Protein AF-A0A7S3WB14-F1 (afdb_monomer_lite)

Secondary structure (DSSP, 8-state):
-------PPPPP---TTT----EEEEE-TT--EEEEETTT--EEEE--S--TT-SS---GGGG------SS----------GGGGG-TTSPP-SS---TTTTTHHHHHHTT-

Sequence (112 aa):
HVRAMASYKSTLRFCPTCNNSNWMMGKNETMELVFKCKVCNWVEVVDMQDDPDADEPKKMEDLCCYRHDVLFVAKESIITNPDVVHDPTLTRIYDYECHICLNEEERLRNMG

Structure (mmCIF, N/CA/C/O backbone):
data_AF-A0A7S3WB14-F1
#
_entry.id   AF-A0A7S3WB14-F1
#
loop_
_atom_site.group_PDB
_atom_site.id
_atom_site.type_symbol
_atom_site.label_atom_id
_atom_site.label_alt_id
_atom_site.label_comp_id
_atom_site.label_asym_id
_atom_site.label_entity_id
_atom_site.label_seq_id
_atom_site.pdbx_PDB_ins_code
_atom_site.Cartn_x
_atom_site.Cartn_y
_atom_site.Cartn_z
_atom_site.occupancy
_atom_site.B_iso_or_equiv
_atom_site.auth_seq_id
_atom_site.auth_comp_id
_atom_site.auth_asym_id
_atom_site.auth_atom_id
_atom_site.pdbx_PDB_model_num
ATOM 1 N N . HIS A 1 1 ? 21.013 18.683 0.918 1.00 36.34 1 HIS A N 1
ATOM 2 C CA . HIS A 1 1 ? 20.322 17.379 0.879 1.00 36.34 1 HIS A CA 1
ATOM 3 C C . HIS A 1 1 ? 18.828 17.599 0.705 1.00 36.34 1 HIS A C 1
ATOM 5 O O . HIS A 1 1 ? 18.136 17.875 1.676 1.00 36.34 1 HIS A O 1
ATOM 11 N N . VAL A 1 2 ? 18.329 17.526 -0.530 1.00 36.56 2 VAL A N 1
ATOM 12 C CA . VAL A 1 2 ? 16.885 17.437 -0.777 1.00 36.56 2 VAL A CA 1
ATOM 13 C C . VAL A 1 2 ? 16.503 16.008 -0.410 1.00 36.56 2 VAL A C 1
ATOM 15 O O . VAL A 1 2 ? 16.913 15.074 -1.094 1.00 36.56 2 VAL A O 1
ATOM 18 N N . ARG A 1 3 ? 15.815 15.814 0.722 1.00 39.56 3 ARG A N 1
ATOM 19 C CA . ARG A 1 3 ? 15.161 14.531 0.994 1.00 39.56 3 ARG A CA 1
ATOM 20 C C . ARG A 1 3 ? 14.210 14.311 -0.175 1.00 39.56 3 ARG A C 1
ATOM 22 O O . ARG A 1 3 ? 13.309 15.124 -0.369 1.00 39.56 3 ARG A O 1
ATOM 29 N N . ALA A 1 4 ? 14.447 13.275 -0.980 1.00 48.44 4 ALA A N 1
ATOM 30 C CA . ALA A 1 4 ? 13.429 12.801 -1.901 1.00 48.44 4 ALA A CA 1
ATOM 31 C C . ALA A 1 4 ? 12.156 12.660 -1.065 1.00 48.44 4 ALA A C 1
ATOM 33 O O . ALA A 1 4 ? 12.193 11.991 -0.030 1.00 48.44 4 ALA A O 1
ATOM 34 N N . MET A 1 5 ? 11.086 13.373 -1.423 1.00 47.03 5 MET A N 1
ATOM 35 C CA . MET A 1 5 ? 9.799 13.144 -0.783 1.00 47.03 5 MET A CA 1
ATOM 36 C C . MET A 1 5 ? 9.477 11.685 -1.071 1.00 47.03 5 MET A C 1
ATOM 38 O O . MET A 1 5 ? 9.138 11.344 -2.205 1.00 47.03 5 MET A O 1
ATOM 42 N N . ALA A 1 6 ? 9.699 10.816 -0.084 1.00 50.69 6 ALA A N 1
ATOM 43 C CA . ALA A 1 6 ? 9.212 9.456 -0.124 1.00 50.69 6 ALA A CA 1
ATOM 44 C C . ALA A 1 6 ? 7.721 9.603 -0.403 1.00 50.69 6 ALA A C 1
ATOM 46 O O . ALA A 1 6 ? 6.988 10.229 0.363 1.00 50.69 6 ALA A O 1
ATOM 47 N N . SER A 1 7 ? 7.316 9.200 -1.601 1.00 60.34 7 SER A N 1
ATOM 48 C CA . SER A 1 7 ? 5.939 9.328 -2.025 1.00 60.34 7 SER A CA 1
ATOM 49 C C . SER A 1 7 ? 5.170 8.278 -1.240 1.00 60.34 7 SER A C 1
ATOM 51 O O . SER A 1 7 ? 5.142 7.117 -1.640 1.00 60.34 7 SER A O 1
ATOM 53 N N . TYR A 1 8 ? 4.666 8.662 -0.066 1.00 66.56 8 TYR A N 1
ATOM 54 C CA . TYR A 1 8 ? 3.899 7.770 0.792 1.00 66.56 8 TYR A CA 1
ATOM 55 C C . TYR A 1 8 ? 2.734 7.220 -0.027 1.00 66.56 8 TYR A C 1
ATOM 57 O O . TYR A 1 8 ? 1.940 7.983 -0.580 1.00 66.56 8 TYR A O 1
ATOM 65 N N . LYS A 1 9 ? 2.672 5.900 -0.172 1.00 72.31 9 LYS A N 1
ATOM 66 C CA . LYS A 1 9 ? 1.582 5.231 -0.878 1.00 72.31 9 LYS A CA 1
ATOM 67 C C . LYS A 1 9 ? 0.529 4.844 0.144 1.00 72.31 9 LYS A C 1
ATOM 69 O O . LYS A 1 9 ? 0.865 4.400 1.234 1.00 72.31 9 LYS A O 1
ATOM 74 N N . SER A 1 10 ? -0.735 4.997 -0.227 1.00 80.81 10 SER A N 1
ATOM 75 C CA . SER A 1 10 ? -1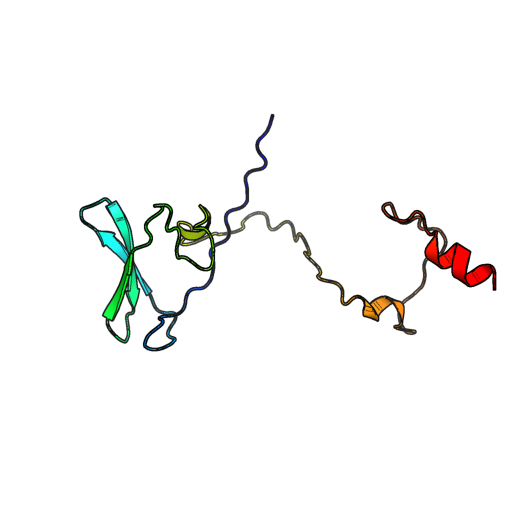.813 4.392 0.543 1.00 80.81 10 SER A CA 1
ATOM 76 C C . SER A 1 10 ? -1.902 2.916 0.164 1.00 80.81 10 SER A C 1
ATOM 78 O O . SER A 1 10 ? -2.017 2.589 -1.021 1.00 80.81 10 SER A O 1
ATOM 80 N N . THR A 1 11 ? -1.812 2.036 1.158 1.00 81.06 11 THR A N 1
ATOM 81 C CA . THR A 1 11 ? -1.964 0.589 0.978 1.00 81.06 11 THR A CA 1
ATOM 82 C C . THR A 1 11 ? -3.425 0.202 1.177 1.00 81.06 11 THR A C 1
ATOM 84 O O . THR A 1 11 ? -4.073 0.644 2.126 1.00 81.06 11 THR A O 1
ATOM 87 N N . LEU A 1 12 ? -3.959 -0.642 0.290 1.00 86.56 12 LEU A N 1
ATOM 88 C CA . LEU A 1 12 ? -5.301 -1.194 0.454 1.00 86.56 12 LEU A CA 1
ATOM 89 C C . LEU A 1 12 ? -5.321 -2.170 1.641 1.00 86.56 12 LEU A C 1
ATOM 91 O O . LEU A 1 12 ? -4.574 -3.145 1.647 1.00 86.56 12 LEU A O 1
ATOM 95 N N . ARG A 1 13 ? -6.198 -1.922 2.619 1.00 87.31 13 ARG A N 1
ATOM 96 C CA . ARG A 1 13 ? -6.367 -2.755 3.823 1.00 87.31 13 ARG A CA 1
ATOM 97 C C . ARG A 1 13 ? -7.664 -3.560 3.766 1.00 87.31 13 ARG A C 1
ATOM 99 O O . ARG A 1 13 ? -8.694 -3.040 3.324 1.00 87.31 13 ARG A O 1
ATOM 106 N N . PHE A 1 14 ? -7.641 -4.780 4.296 1.00 93.00 14 PHE A N 1
ATOM 107 C CA . PHE A 1 14 ? -8.818 -5.642 4.435 1.00 93.00 14 PHE A CA 1
ATOM 108 C C . PHE A 1 14 ? -9.076 -5.990 5.893 1.00 93.00 14 PHE A C 1
ATOM 110 O O . PHE A 1 14 ? -8.150 -6.188 6.671 1.00 93.00 14 PHE A O 1
ATOM 117 N N . CYS A 1 15 ? -10.352 -6.068 6.266 1.00 94.75 15 CYS A N 1
ATOM 118 C CA . CYS A 1 15 ? -10.726 -6.456 7.616 1.00 94.75 15 CYS A CA 1
ATOM 119 C C . CYS A 1 15 ? -10.311 -7.911 7.888 1.00 94.75 15 CYS A C 1
ATOM 121 O O . CYS A 1 15 ? -10.747 -8.793 7.145 1.00 94.75 15 CYS A O 1
ATOM 123 N N . PRO A 1 16 ? -9.576 -8.198 8.978 1.00 94.12 16 PRO A N 1
ATOM 124 C CA . PRO A 1 16 ? -9.117 -9.555 9.278 1.00 94.12 16 PRO A CA 1
ATOM 125 C C . PRO A 1 16 ? -10.273 -10.515 9.599 1.00 94.12 16 PRO A C 1
ATOM 127 O O . PRO A 1 16 ? -10.137 -11.724 9.455 1.00 94.12 16 PRO A O 1
ATOM 130 N N . THR A 1 17 ? -11.432 -9.991 10.009 1.00 96.44 17 THR A N 1
ATOM 131 C CA . THR A 1 17 ? -12.598 -10.803 10.385 1.00 96.44 17 THR A CA 1
ATOM 132 C C . THR A 1 17 ? -13.482 -11.178 9.197 1.00 96.44 17 THR A C 1
ATOM 134 O O . THR A 1 17 ? -13.970 -12.300 9.122 1.00 96.44 17 THR A O 1
ATOM 137 N N . CYS A 1 18 ? -13.751 -10.236 8.285 1.00 96.19 18 CYS A N 1
ATOM 138 C CA . CYS A 1 18 ? -14.744 -10.420 7.213 1.00 96.19 18 CYS A CA 1
ATOM 139 C C . CYS A 1 18 ? -14.210 -10.141 5.803 1.00 96.19 18 CYS A C 1
ATOM 141 O O . CYS A 1 18 ? -14.984 -10.138 4.847 1.00 96.19 18 CYS A O 1
ATOM 143 N N . ASN A 1 19 ? -12.908 -9.874 5.677 1.00 95.62 19 ASN A N 1
ATOM 144 C CA . ASN A 1 19 ? -12.211 -9.591 4.424 1.00 95.62 19 ASN A CA 1
ATOM 145 C C . ASN A 1 19 ? -12.848 -8.470 3.578 1.00 95.62 19 ASN A C 1
ATOM 147 O O . ASN A 1 19 ? -12.773 -8.459 2.352 1.00 95.62 19 ASN A O 1
ATOM 151 N N . ASN A 1 20 ? -13.520 -7.519 4.232 1.00 95.25 20 ASN A N 1
ATOM 152 C CA . ASN A 1 20 ? -14.123 -6.362 3.582 1.00 95.25 20 ASN A CA 1
ATOM 153 C C . ASN A 1 20 ? -13.189 -5.146 3.680 1.00 95.25 20 ASN A C 1
ATOM 155 O O . ASN A 1 20 ? -12.568 -4.932 4.720 1.00 95.25 20 ASN A O 1
ATOM 159 N N . SER A 1 21 ? -13.113 -4.340 2.621 1.00 93.94 21 SER A N 1
ATOM 160 C CA . SER A 1 21 ? -12.274 -3.132 2.539 1.00 93.94 21 SER A CA 1
ATOM 161 C C . SER A 1 21 ? -13.025 -1.831 2.851 1.00 93.94 21 SER A C 1
ATOM 163 O O . SER A 1 21 ? -12.466 -0.739 2.757 1.00 93.94 21 SER A O 1
ATOM 165 N N . ASN A 1 22 ? -14.311 -1.908 3.204 1.00 93.81 22 ASN A N 1
ATOM 166 C CA . ASN A 1 22 ? -15.123 -0.730 3.481 1.00 93.81 22 ASN A CA 1
ATOM 167 C C . ASN A 1 22 ? -14.904 -0.245 4.918 1.00 93.81 22 ASN A C 1
ATOM 169 O O . ASN A 1 22 ? -15.524 -0.728 5.874 1.00 93.81 22 ASN A O 1
ATOM 173 N N . TRP A 1 23 ? -14.027 0.743 5.047 1.00 94.44 23 TRP A N 1
ATOM 174 C CA . TRP A 1 23 ? -13.629 1.323 6.322 1.00 94.44 23 TRP A CA 1
ATOM 175 C C . TRP A 1 23 ? -14.334 2.654 6.615 1.00 94.44 23 TRP A C 1
ATOM 177 O O . TRP A 1 23 ? -14.626 3.455 5.724 1.00 94.44 23 TRP A O 1
ATOM 187 N N . MET A 1 24 ? -14.613 2.901 7.892 1.00 94.12 24 MET A N 1
ATOM 188 C CA . MET A 1 24 ? -14.794 4.238 8.459 1.00 94.12 24 MET A CA 1
ATOM 189 C C . MET A 1 24 ? -13.493 4.640 9.136 1.00 94.12 24 MET A C 1
ATOM 191 O O . MET A 1 24 ? -12.963 3.871 9.933 1.00 94.12 24 MET A O 1
ATOM 195 N N . MET A 1 25 ? -13.001 5.832 8.822 1.00 92.81 25 MET A N 1
ATOM 196 C CA . MET A 1 25 ? -11.786 6.388 9.411 1.00 92.81 25 MET A CA 1
ATOM 197 C C . MET A 1 25 ? -12.160 7.412 10.478 1.00 92.81 25 MET A C 1
ATOM 199 O O . MET A 1 25 ? -13.111 8.178 10.304 1.00 92.81 25 MET A O 1
ATOM 203 N N . GLY A 1 26 ? -11.407 7.438 11.569 1.00 92.50 26 GLY A N 1
ATOM 204 C CA . GLY A 1 26 ? -11.594 8.396 12.647 1.00 92.50 26 GLY A CA 1
ATOM 205 C C . GLY A 1 26 ? -10.337 8.559 13.485 1.00 92.50 26 GLY A C 1
ATOM 206 O O . GLY A 1 26 ? -9.257 8.106 13.109 1.00 92.50 26 GLY A O 1
ATOM 207 N N . LYS A 1 27 ? -10.510 9.210 14.632 1.00 92.69 27 LYS A N 1
ATOM 208 C CA . LYS A 1 27 ? -9.485 9.337 15.664 1.00 92.69 27 LYS A CA 1
ATOM 209 C C . LYS A 1 27 ? -10.027 8.856 17.002 1.00 92.69 27 LYS A C 1
ATOM 211 O O . LYS A 1 27 ? -11.216 9.043 17.272 1.00 92.69 27 LYS A O 1
ATOM 216 N N . ASN A 1 28 ? -9.169 8.264 17.819 1.00 91.69 28 ASN A N 1
ATOM 217 C CA . ASN A 1 28 ? -9.472 7.973 19.220 1.00 91.69 28 ASN A CA 1
ATOM 218 C C . ASN A 1 28 ? -9.095 9.164 20.128 1.00 91.69 28 ASN A C 1
ATOM 220 O O . ASN A 1 28 ? -8.734 10.248 19.658 1.00 91.69 28 ASN A O 1
ATOM 224 N N . GLU A 1 29 ? -9.209 8.968 21.442 1.00 93.19 29 GLU A N 1
ATOM 225 C CA . GLU A 1 29 ? -8.894 9.976 22.463 1.00 93.19 29 GLU A CA 1
ATOM 226 C C . GLU A 1 29 ? -7.401 10.350 22.490 1.00 93.19 29 GLU A C 1
ATOM 228 O O . GLU A 1 29 ? -7.058 11.493 22.785 1.00 93.19 29 GLU A O 1
ATOM 233 N N . THR A 1 30 ? -6.523 9.421 22.103 1.00 91.19 30 THR A N 1
ATOM 234 C CA . THR A 1 30 ? -5.065 9.597 21.985 1.00 91.19 30 THR A CA 1
ATOM 235 C C . THR A 1 30 ? -4.629 10.212 20.649 1.00 91.19 30 THR A C 1
ATOM 237 O O . THR A 1 30 ? -3.438 10.414 20.433 1.00 91.19 30 THR A O 1
ATOM 240 N N . MET A 1 31 ? -5.576 10.593 19.780 1.00 90.31 31 MET A N 1
ATOM 241 C CA . MET A 1 31 ? -5.340 11.164 18.443 1.00 90.31 31 MET A CA 1
ATOM 242 C C . MET A 1 31 ? -4.652 10.220 17.444 1.00 90.31 31 MET A C 1
ATOM 244 O O . MET A 1 31 ? -4.035 10.676 16.481 1.0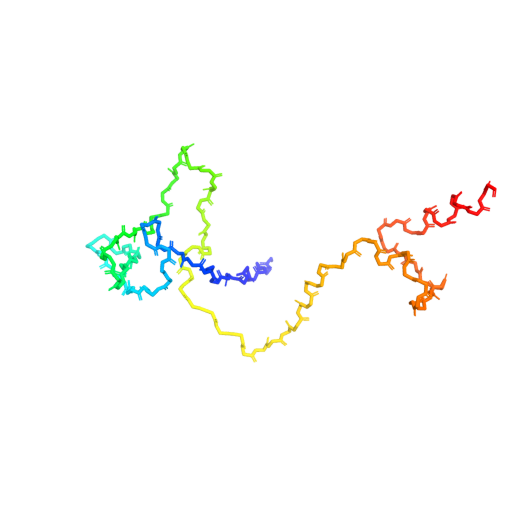0 90.31 31 MET A O 1
ATOM 248 N N . GLU A 1 32 ? -4.803 8.914 17.627 1.00 92.12 32 GLU A N 1
ATOM 249 C CA . GLU A 1 32 ? -4.332 7.895 16.690 1.00 92.12 32 GLU A CA 1
ATOM 250 C C . GLU A 1 32 ? -5.376 7.645 15.599 1.00 92.12 32 GLU A C 1
ATOM 252 O O . GLU A 1 32 ? -6.583 7.823 15.803 1.00 92.12 32 GLU A O 1
ATOM 257 N N . LEU A 1 33 ? -4.909 7.230 14.422 1.00 92.38 33 LEU A N 1
ATOM 258 C CA . LEU A 1 33 ? -5.767 6.875 13.298 1.00 92.38 33 LEU A CA 1
ATOM 259 C C . LEU A 1 33 ? -6.483 5.552 13.593 1.00 92.38 33 LEU A C 1
ATOM 261 O O . LEU A 1 33 ? -5.847 4.553 13.917 1.00 92.38 33 LEU A O 1
ATOM 265 N N . VAL A 1 34 ? -7.807 5.535 13.442 1.00 94.81 34 VAL A N 1
ATOM 266 C CA . VAL A 1 34 ? -8.629 4.344 13.690 1.00 94.81 34 VAL A CA 1
ATOM 267 C C . VAL A 1 34 ? -9.418 3.966 12.445 1.00 94.81 34 VAL A C 1
ATOM 269 O O . VAL A 1 34 ? -10.139 4.796 11.884 1.00 94.81 34 VAL A O 1
ATOM 272 N N . PHE A 1 35 ? -9.340 2.692 12.067 1.00 94.44 35 PHE A N 1
ATOM 273 C CA . PHE A 1 35 ? -10.158 2.070 11.035 1.00 94.44 35 PHE A CA 1
ATOM 274 C C . PHE A 1 35 ? -11.241 1.201 11.674 1.00 94.44 35 PHE A C 1
ATOM 276 O O . PHE A 1 35 ? -10.959 0.267 12.419 1.00 94.44 35 PHE A O 1
ATOM 283 N N . LYS A 1 36 ? -12.507 1.479 11.357 1.00 96.62 36 LYS A N 1
ATOM 284 C CA . LYS A 1 36 ? -13.654 0.663 11.768 1.00 96.62 36 LYS A CA 1
ATOM 285 C C . LYS A 1 36 ? -14.335 0.043 10.555 1.00 96.62 36 LYS A C 1
ATOM 287 O O . LYS A 1 36 ? -14.797 0.758 9.666 1.00 96.62 36 LYS A O 1
ATOM 292 N N . CYS A 1 37 ? -14.421 -1.282 10.510 1.00 96.94 37 CYS A N 1
ATOM 293 C CA . CYS A 1 37 ? -15.077 -1.998 9.421 1.00 96.94 37 CYS A CA 1
ATOM 294 C C . CYS A 1 37 ? -16.582 -1.697 9.428 1.00 96.94 37 CYS A C 1
ATOM 296 O O . CYS A 1 37 ? -17.247 -1.875 10.450 1.00 96.94 37 CYS A O 1
ATOM 298 N N . LYS A 1 38 ? -17.148 -1.294 8.284 1.00 96.56 38 LYS A N 1
ATOM 299 C CA . LYS A 1 38 ? -18.592 -1.007 8.175 1.00 96.56 38 LYS A CA 1
ATOM 300 C C . LYS A 1 38 ? -19.485 -2.245 8.234 1.00 96.56 38 LYS A C 1
ATOM 302 O O . LYS A 1 38 ? -20.681 -2.102 8.452 1.00 96.56 38 LYS A O 1
ATOM 307 N N . VAL A 1 39 ? -18.925 -3.436 8.017 1.00 97.19 39 VAL A N 1
ATOM 308 C CA . VAL A 1 39 ? -19.694 -4.687 7.942 1.00 97.19 39 VAL A CA 1
ATOM 309 C C . VAL A 1 39 ? -19.775 -5.371 9.302 1.00 97.19 39 VAL A C 1
ATOM 311 O O . VAL A 1 39 ? -20.867 -5.625 9.797 1.00 97.19 39 VAL A O 1
ATOM 314 N N . CYS A 1 40 ? -18.627 -5.654 9.922 1.00 96.75 40 CYS A N 1
ATOM 315 C CA . CYS A 1 40 ? -18.563 -6.417 11.173 1.00 96.75 40 CYS A CA 1
ATOM 316 C C . CYS A 1 40 ? -18.201 -5.577 12.407 1.00 96.75 40 CYS A C 1
ATOM 318 O O . CYS A 1 40 ? -18.104 -6.123 13.499 1.00 96.75 40 CYS A O 1
ATOM 320 N N . ASN A 1 41 ? -18.004 -4.261 12.255 1.00 95.88 41 ASN A N 1
ATOM 321 C CA . ASN A 1 41 ? -17.581 -3.344 13.321 1.00 95.88 41 ASN A CA 1
ATOM 322 C C . ASN A 1 41 ? -16.207 -3.635 13.949 1.00 95.88 41 ASN A C 1
ATOM 324 O O . ASN A 1 41 ? -15.895 -3.022 14.967 1.00 95.88 41 ASN A O 1
ATOM 328 N N . TRP A 1 42 ? -15.379 -4.496 13.344 1.00 96.56 42 TRP A N 1
ATOM 329 C CA . TRP A 1 42 ? -13.974 -4.655 13.731 1.00 96.56 42 TRP A CA 1
ATOM 330 C C . TRP A 1 42 ? -13.254 -3.303 13.755 1.00 96.56 42 TRP A C 1
ATOM 332 O O . TRP A 1 42 ? -13.474 -2.481 12.861 1.00 96.56 42 TRP A O 1
ATOM 342 N N . VAL A 1 43 ? -12.401 -3.092 14.756 1.00 95.00 43 VAL A N 1
ATOM 343 C CA . VAL A 1 43 ? -11.640 -1.855 14.951 1.00 95.00 43 VAL A CA 1
ATOM 344 C C . VAL A 1 43 ? -10.150 -2.169 14.910 1.00 95.00 43 VAL A C 1
ATOM 346 O O . VAL A 1 43 ? -9.683 -3.063 15.606 1.00 95.00 43 VAL A O 1
ATOM 349 N N . GLU A 1 44 ? -9.418 -1.410 14.107 1.00 91.31 44 GLU A N 1
ATOM 350 C CA . GLU A 1 44 ? -7.961 -1.422 14.005 1.00 91.31 44 GLU A CA 1
ATOM 351 C C . GLU A 1 44 ? -7.454 -0.018 14.350 1.00 91.31 44 GLU A C 1
ATOM 353 O O . GLU A 1 44 ? -7.928 0.974 13.790 1.00 91.31 44 GLU A O 1
ATOM 358 N N . VAL A 1 45 ? -6.523 0.071 15.297 1.00 92.75 45 VAL A N 1
ATOM 359 C CA . VAL A 1 45 ? -5.831 1.316 15.646 1.00 92.75 45 VAL A CA 1
ATOM 360 C C . VAL A 1 45 ? -4.464 1.273 14.980 1.00 92.75 45 VAL A C 1
ATOM 362 O O . VAL A 1 45 ? -3.720 0.315 15.171 1.00 92.75 45 VAL A O 1
ATOM 365 N N . VAL A 1 46 ? -4.138 2.296 14.192 1.00 90.00 46 VAL A N 1
ATOM 366 C CA . VAL A 1 46 ? -2.799 2.455 13.622 1.00 90.00 46 VAL A CA 1
ATOM 367 C C . VAL A 1 46 ? -1.955 3.219 14.625 1.00 90.00 46 VAL A C 1
ATOM 369 O O . VAL A 1 46 ? -1.904 4.451 14.608 1.00 90.00 46 VAL A O 1
ATOM 372 N N . ASP A 1 47 ? -1.327 2.474 15.525 1.00 86.31 47 ASP A N 1
ATOM 373 C CA . ASP A 1 47 ? -0.265 3.005 16.367 1.00 86.31 47 ASP A CA 1
ATOM 374 C C . ASP A 1 47 ? 1.076 2.948 15.609 1.00 86.31 47 ASP A C 1
ATOM 376 O O . ASP A 1 47 ? 1.280 2.094 14.749 1.00 86.31 47 ASP A O 1
ATOM 380 N N . MET A 1 48 ? 1.980 3.876 15.919 1.00 85.62 48 MET A N 1
ATOM 381 C CA . MET A 1 48 ? 3.338 3.937 15.355 1.00 85.62 48 MET A CA 1
ATOM 382 C C . MET A 1 48 ? 4.401 3.495 16.369 1.00 85.62 48 MET A C 1
ATOM 384 O O . MET A 1 48 ? 5.567 3.864 16.236 1.00 85.62 48 MET A O 1
ATOM 388 N N . GLN A 1 49 ? 3.997 2.789 17.425 1.00 84.94 49 GLN A N 1
ATOM 389 C CA . GLN A 1 49 ? 4.930 2.289 18.425 1.00 84.94 49 GLN A CA 1
ATOM 390 C C . GLN A 1 49 ? 5.612 1.031 17.886 1.00 84.94 49 GLN A C 1
ATOM 392 O O . GLN A 1 49 ? 4.999 0.234 17.171 1.00 84.94 49 GLN A O 1
ATOM 397 N N . ASP A 1 50 ? 6.894 0.878 18.217 1.00 81.69 50 ASP A N 1
ATOM 398 C CA . ASP A 1 50 ? 7.659 -0.300 17.828 1.00 81.69 50 ASP A CA 1
ATOM 399 C C . ASP A 1 50 ? 7.087 -1.533 18.538 1.00 81.69 50 ASP A C 1
ATOM 401 O O . ASP A 1 50 ? 7.042 -1.591 19.769 1.00 81.69 50 ASP A O 1
ATOM 405 N N . ASP A 1 51 ? 6.658 -2.513 17.747 1.00 82.56 51 ASP A N 1
ATOM 406 C CA . ASP A 1 51 ? 6.215 -3.820 18.218 1.00 82.56 51 ASP A CA 1
ATOM 407 C C . ASP A 1 51 ? 7.297 -4.852 17.859 1.00 82.56 51 ASP A C 1
ATOM 409 O O . ASP A 1 51 ? 7.505 -5.117 16.670 1.00 82.56 51 ASP A O 1
ATOM 413 N N . PRO A 1 52 ? 8.034 -5.400 18.845 1.00 83.69 52 PRO A N 1
ATOM 414 C CA . PRO A 1 52 ? 9.103 -6.361 18.587 1.00 83.69 52 PRO A CA 1
ATOM 415 C C . PRO A 1 52 ? 8.591 -7.706 18.051 1.00 83.69 52 PRO A C 1
ATOM 417 O O . PRO A 1 52 ? 9.395 -8.464 17.508 1.00 83.69 52 PRO A O 1
ATOM 420 N N . ASP A 1 53 ? 7.293 -7.992 18.190 1.00 83.94 53 ASP A N 1
ATOM 421 C CA . ASP A 1 53 ? 6.671 -9.254 17.783 1.00 83.94 53 ASP A CA 1
ATOM 422 C C . ASP A 1 53 ? 5.937 -9.148 16.427 1.00 83.94 53 ASP A C 1
ATOM 424 O O . ASP A 1 53 ? 5.384 -10.139 15.946 1.00 83.94 53 ASP A O 1
ATOM 428 N N . ALA A 1 54 ? 5.923 -7.972 15.786 1.00 81.25 54 ALA A N 1
ATOM 429 C CA . ALA A 1 54 ? 5.262 -7.774 14.497 1.00 81.25 54 ALA A CA 1
ATOM 430 C C . ALA A 1 54 ? 6.069 -8.354 13.319 1.00 81.25 54 ALA A C 1
ATOM 432 O O . ALA A 1 54 ? 7.273 -8.127 13.196 1.00 81.25 54 ALA A O 1
ATOM 433 N N . ASP A 1 55 ? 5.376 -9.033 12.394 1.00 82.81 55 ASP A N 1
ATOM 434 C CA . ASP A 1 55 ? 5.975 -9.614 11.178 1.00 82.81 55 ASP A CA 1
ATOM 435 C C . ASP A 1 55 ? 6.610 -8.557 10.256 1.00 82.81 55 ASP A C 1
ATOM 437 O O . ASP A 1 55 ? 7.602 -8.824 9.574 1.00 82.81 55 ASP A O 1
ATOM 441 N N . GLU A 1 56 ? 6.046 -7.346 10.230 1.00 80.94 56 GLU A N 1
ATOM 442 C CA . GLU A 1 56 ? 6.595 -6.212 9.493 1.00 80.94 56 GLU A CA 1
ATOM 443 C C . GLU A 1 56 ? 6.744 -4.975 10.386 1.00 80.94 56 GLU A C 1
ATOM 445 O O . GLU A 1 56 ? 5.851 -4.670 11.182 1.00 80.94 56 GLU A O 1
ATOM 450 N N . PRO A 1 57 ? 7.832 -4.200 10.212 1.00 83.12 57 PRO A N 1
ATOM 451 C CA . PRO A 1 57 ? 7.983 -2.930 10.902 1.00 83.12 57 PRO A CA 1
ATOM 452 C C . PRO A 1 57 ? 6.936 -1.937 10.396 1.00 83.12 57 PRO A C 1
ATOM 454 O O . PRO A 1 57 ? 6.702 -1.827 9.186 1.00 83.12 57 PRO A O 1
ATOM 457 N N . LYS A 1 58 ? 6.357 -1.168 11.318 1.00 83.50 58 LYS A N 1
ATOM 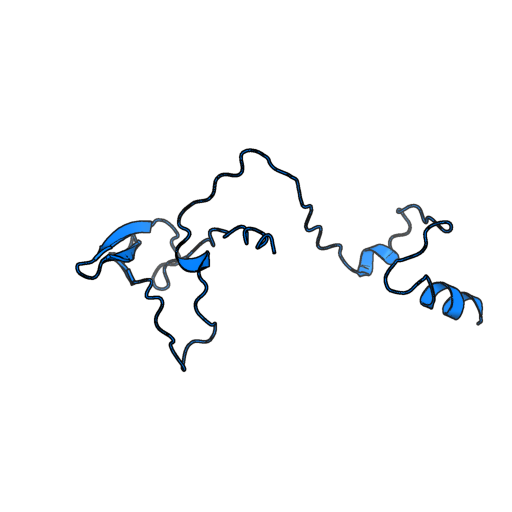458 C CA . LYS A 1 58 ? 5.389 -0.116 10.991 1.00 83.50 58 LYS A CA 1
ATOM 459 C C . LYS A 1 58 ? 6.070 0.998 10.207 1.00 83.50 58 LYS A C 1
ATOM 461 O O . LYS A 1 58 ? 7.169 1.443 10.548 1.00 83.50 58 LYS A O 1
ATOM 466 N N . LYS A 1 59 ? 5.427 1.456 9.135 1.00 85.06 59 LYS A N 1
ATOM 467 C CA . LYS A 1 59 ? 5.987 2.460 8.221 1.00 85.06 59 LYS A CA 1
ATOM 468 C C . LYS A 1 59 ? 5.147 3.719 8.285 1.00 85.06 59 LYS A C 1
ATOM 470 O O . LYS A 1 59 ? 3.941 3.686 8.480 1.00 85.06 59 LYS A O 1
ATOM 475 N N . MET A 1 60 ? 5.769 4.869 8.043 1.00 83.56 60 MET A N 1
ATOM 476 C CA . MET A 1 60 ? 5.036 6.140 7.964 1.00 83.56 60 MET A CA 1
ATOM 477 C C . MET A 1 60 ? 3.971 6.124 6.845 1.00 83.56 60 MET A C 1
ATOM 479 O O . MET A 1 60 ? 2.983 6.853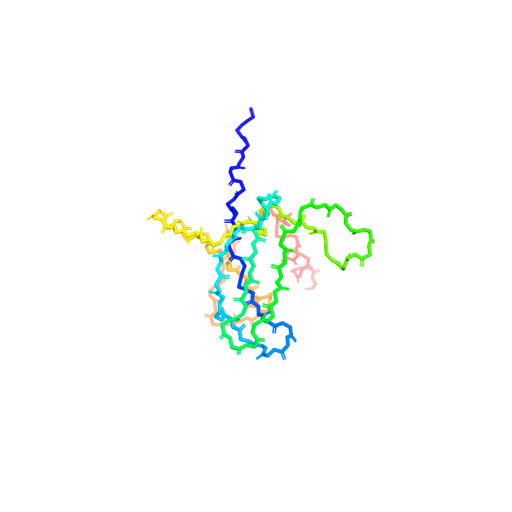 6.916 1.00 83.56 60 MET A O 1
ATOM 483 N N . GLU A 1 61 ? 4.136 5.261 5.832 1.00 83.88 61 GLU A N 1
ATOM 484 C CA . GLU A 1 61 ? 3.104 4.974 4.827 1.00 83.88 61 GLU A CA 1
ATOM 485 C C . GLU A 1 61 ? 1.781 4.484 5.435 1.00 83.88 61 GLU A C 1
ATOM 487 O O . GLU A 1 61 ? 0.725 4.747 4.859 1.00 83.88 61 GLU A O 1
ATOM 492 N N . ASP A 1 62 ? 1.801 3.825 6.597 1.00 85.38 62 ASP A N 1
ATOM 493 C CA . ASP A 1 62 ? 0.602 3.259 7.216 1.00 85.38 62 ASP A CA 1
ATOM 494 C C . ASP A 1 62 ? -0.412 4.325 7.642 1.00 85.38 62 ASP A C 1
ATOM 496 O O . ASP A 1 62 ? -1.618 4.061 7.660 1.00 85.38 62 ASP A O 1
ATOM 500 N N . LEU A 1 63 ? 0.064 5.549 7.888 1.00 88.69 63 LEU A N 1
ATOM 501 C CA . LEU A 1 63 ? -0.755 6.723 8.194 1.00 88.69 63 LEU A CA 1
ATOM 502 C C . LEU A 1 63 ? -1.363 7.380 6.938 1.00 88.69 63 LEU A C 1
ATOM 504 O O . LEU A 1 63 ? -2.200 8.282 7.045 1.00 88.69 63 LEU A O 1
ATOM 508 N N . CYS A 1 64 ? -0.968 6.958 5.733 1.00 88.00 64 CYS A N 1
ATOM 509 C CA . CYS A 1 64 ? -1.469 7.515 4.480 1.00 88.00 64 CYS A CA 1
ATOM 510 C C . CYS A 1 64 ? -2.828 6.902 4.098 1.00 88.00 64 CYS A C 1
ATOM 512 O O . CYS A 1 64 ? -2.919 5.840 3.480 1.00 88.00 64 CYS A O 1
ATOM 514 N N . CYS A 1 65 ? -3.913 7.612 4.416 1.00 87.38 65 CYS A N 1
ATOM 515 C CA . CYS A 1 65 ? -5.276 7.171 4.088 1.00 87.38 65 CYS A CA 1
ATOM 516 C C . CYS A 1 65 ? -5.645 7.347 2.609 1.00 87.38 65 CYS A C 1
ATOM 518 O O . CYS A 1 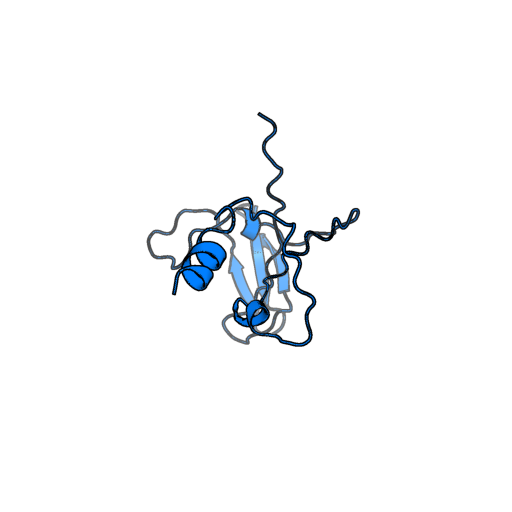65 ? -6.457 6.599 2.073 1.00 87.38 65 CYS A O 1
ATOM 520 N N . TYR A 1 66 ? -5.107 8.379 1.960 1.00 86.38 66 TYR A N 1
ATOM 521 C CA . TYR A 1 66 ? -5.428 8.703 0.578 1.00 86.38 66 TYR A CA 1
ATOM 522 C C . TYR A 1 66 ? -4.286 9.477 -0.068 1.00 86.38 66 TYR A C 1
ATOM 524 O O . TYR A 1 66 ? -3.700 10.376 0.539 1.00 86.38 66 TYR A O 1
ATOM 532 N N . ARG A 1 67 ? -4.017 9.154 -1.332 1.00 83.94 67 ARG A N 1
ATOM 533 C CA . ARG A 1 67 ? -3.072 9.864 -2.186 1.00 83.94 67 ARG A CA 1
ATOM 534 C C . ARG A 1 67 ? -3.714 10.100 -3.544 1.00 83.94 67 ARG A C 1
ATOM 536 O O . ARG A 1 67 ? -4.233 9.171 -4.153 1.00 83.94 67 ARG A O 1
ATOM 543 N N . HIS A 1 68 ? -3.625 11.338 -4.018 1.00 82.88 68 HIS A N 1
ATOM 544 C CA . HIS A 1 68 ? -4.025 11.722 -5.365 1.00 82.88 68 HIS A CA 1
ATOM 545 C C . HIS A 1 68 ? -2.797 12.194 -6.140 1.00 82.88 68 HIS A C 1
ATOM 547 O O . HIS A 1 68 ? -2.163 13.179 -5.764 1.00 82.88 68 HIS A O 1
ATOM 553 N N . ASP A 1 69 ? -2.489 11.506 -7.235 1.00 77.19 69 ASP A N 1
ATOM 554 C CA . ASP A 1 69 ? -1.421 11.887 -8.153 1.00 77.19 69 ASP A CA 1
ATOM 555 C C . ASP A 1 69 ? -1.936 12.818 -9.247 1.00 77.19 69 ASP A C 1
ATOM 557 O O . ASP A 1 69 ? -2.628 12.384 -10.161 1.00 77.19 69 ASP A O 1
ATOM 561 N N . VAL A 1 70 ? -1.590 14.105 -9.150 1.00 76.50 70 VAL A N 1
ATOM 562 C CA . VAL A 1 70 ? -2.011 15.137 -10.119 1.00 76.50 70 VAL A CA 1
ATOM 563 C C . VAL A 1 70 ? -1.055 15.217 -11.311 1.00 76.50 70 VAL A C 1
ATOM 565 O O . VAL A 1 70 ? -1.479 15.353 -12.454 1.00 76.50 70 VAL A O 1
ATOM 568 N N . LEU A 1 71 ? 0.249 15.104 -11.053 1.00 73.38 71 LEU A N 1
ATOM 569 C CA . LEU A 1 71 ? 1.280 14.976 -12.079 1.00 73.38 71 LEU A CA 1
ATOM 570 C C . LEU A 1 71 ? 1.727 13.522 -12.079 1.00 73.38 71 LEU A C 1
ATOM 572 O O . LEU A 1 71 ? 2.698 13.158 -11.413 1.00 73.38 71 LEU A O 1
ATOM 576 N N . PHE A 1 72 ? 0.966 12.674 -12.766 1.00 60.44 72 PHE A N 1
ATOM 577 C CA . PHE A 1 72 ? 1.345 11.283 -12.945 1.00 60.44 72 PHE A CA 1
ATOM 578 C C . PHE A 1 72 ? 2.574 11.228 -13.852 1.00 60.44 72 PHE A C 1
ATOM 580 O O . PHE A 1 72 ? 2.480 11.144 -15.074 1.00 60.44 72 PHE A O 1
ATOM 587 N N . VAL A 1 73 ? 3.759 11.286 -13.249 1.00 62.22 73 VAL A N 1
ATOM 588 C CA . VAL A 1 73 ? 4.916 10.665 -13.873 1.00 62.22 73 VAL A CA 1
ATOM 589 C C . VAL A 1 73 ? 4.641 9.184 -13.730 1.00 62.22 73 VAL A C 1
ATOM 591 O O . VAL A 1 73 ? 4.736 8.648 -12.622 1.00 62.22 73 VAL A O 1
ATOM 594 N N . ALA A 1 74 ? 4.262 8.546 -14.834 1.00 54.12 74 ALA A N 1
ATOM 595 C CA . ALA A 1 74 ? 4.316 7.107 -14.962 1.00 54.12 74 ALA A CA 1
ATOM 596 C C . ALA A 1 74 ? 5.779 6.707 -14.741 1.00 54.12 74 ALA A C 1
ATOM 598 O O . ALA A 1 74 ? 6.545 6.498 -15.674 1.00 54.12 74 ALA A O 1
ATOM 599 N N . LYS A 1 75 ? 6.211 6.611 -13.481 1.00 55.09 75 LYS A N 1
ATOM 600 C CA . LYS A 1 75 ? 7.205 5.616 -13.127 1.00 55.09 75 LYS A CA 1
ATOM 601 C C . LYS A 1 75 ? 6.462 4.315 -13.320 1.00 55.09 75 LYS A C 1
ATOM 603 O O . LYS A 1 75 ? 5.886 3.765 -12.388 1.00 55.09 75 LYS A O 1
ATOM 608 N N . GLU A 1 76 ? 6.407 3.913 -14.577 1.00 49.12 76 GLU A N 1
ATOM 609 C CA . GLU A 1 76 ? 6.410 2.544 -15.013 1.00 49.12 76 GLU A CA 1
ATOM 610 C C . GLU A 1 76 ? 7.486 1.837 -14.186 1.00 49.12 76 GLU A C 1
ATOM 612 O O . GLU A 1 76 ? 8.621 1.642 -14.602 1.00 49.12 76 GLU A O 1
ATOM 617 N N . SER A 1 77 ? 7.148 1.468 -12.951 1.00 51.62 77 SER A N 1
ATOM 618 C CA . SER A 1 77 ? 7.747 0.322 -12.301 1.00 51.62 77 SER A CA 1
ATOM 619 C C . SER A 1 77 ? 7.216 -0.879 -13.071 1.00 51.62 77 SER A C 1
ATOM 621 O O . SER A 1 77 ? 6.381 -1.629 -12.566 1.00 51.62 77 SER A O 1
ATOM 623 N N . ILE A 1 78 ? 7.606 -0.976 -14.346 1.00 61.41 78 ILE A N 1
ATOM 624 C CA . ILE A 1 78 ? 7.438 -2.175 -15.137 1.00 61.41 78 ILE A CA 1
ATOM 625 C C . ILE A 1 78 ? 8.321 -3.169 -14.410 1.00 61.41 78 ILE A C 1
ATOM 627 O O . ILE A 1 78 ? 9.548 -3.120 -14.466 1.00 61.41 78 ILE A O 1
ATOM 631 N N . ILE A 1 79 ? 7.674 -4.027 -13.636 1.00 71.38 79 ILE A N 1
ATOM 632 C CA . ILE A 1 79 ? 8.289 -5.278 -13.250 1.00 71.38 79 ILE A CA 1
ATOM 633 C C . ILE A 1 79 ? 8.271 -6.089 -14.537 1.00 71.38 79 ILE A C 1
ATOM 635 O O . ILE A 1 79 ? 7.259 -6.689 -14.898 1.00 71.38 79 ILE A O 1
ATOM 639 N N . THR A 1 80 ? 9.360 -5.998 -15.294 1.00 74.94 80 THR A N 1
ATOM 640 C CA . THR A 1 80 ? 9.519 -6.783 -16.509 1.00 74.94 80 THR A CA 1
ATOM 641 C C . THR A 1 80 ? 9.721 -8.229 -16.089 1.00 74.94 80 THR A C 1
ATOM 643 O O . THR A 1 80 ? 10.566 -8.510 -15.238 1.00 74.94 80 THR A O 1
ATOM 646 N N . ASN A 1 81 ? 8.947 -9.150 -16.664 1.00 83.56 81 ASN A N 1
ATOM 647 C CA . ASN A 1 81 ? 9.213 -10.570 -16.473 1.00 83.56 81 ASN A CA 1
ATOM 648 C C . ASN A 1 81 ? 10.647 -10.862 -16.969 1.00 83.56 81 ASN A C 1
ATOM 650 O O . ASN A 1 81 ? 10.934 -10.530 -18.120 1.00 83.56 81 ASN A O 1
ATOM 654 N N . PRO A 1 82 ? 11.544 -11.452 -16.155 1.00 84.56 82 PRO A N 1
ATOM 655 C CA . PRO A 1 82 ? 12.903 -11.769 -16.593 1.00 84.56 82 PRO A CA 1
ATOM 656 C C . PRO A 1 82 ? 12.940 -12.665 -17.841 1.00 84.56 82 PRO A C 1
ATOM 658 O O . PRO A 1 82 ? 13.854 -12.527 -18.648 1.00 84.56 82 PRO A O 1
ATOM 661 N N . ASP A 1 83 ? 11.920 -13.499 -18.065 1.00 86.12 83 ASP A N 1
ATOM 662 C CA . ASP A 1 83 ? 11.835 -14.394 -19.228 1.00 86.12 83 ASP A CA 1
ATOM 663 C C . ASP A 1 83 ? 11.601 -13.658 -20.557 1.00 86.12 83 ASP A C 1
ATOM 665 O O . ASP A 1 83 ? 11.715 -14.257 -21.628 1.00 86.12 83 ASP A O 1
ATOM 669 N N . VAL A 1 84 ? 11.322 -12.349 -20.519 1.00 88.56 84 VAL A N 1
ATOM 670 C CA . VAL A 1 84 ? 11.131 -11.519 -21.718 1.00 88.56 84 VAL A CA 1
ATOM 671 C C . VAL A 1 84 ? 12.339 -11.569 -22.662 1.00 88.56 84 VAL A C 1
ATOM 673 O O . VAL A 1 84 ? 12.192 -11.416 -23.870 1.00 88.56 84 VAL A O 1
ATOM 676 N N . VAL A 1 85 ? 13.539 -11.839 -22.133 1.00 85.56 85 VAL A N 1
ATOM 677 C CA . VAL A 1 85 ? 14.780 -11.963 -22.920 1.00 85.56 85 VAL A CA 1
ATOM 678 C C . VAL A 1 85 ? 14.752 -13.139 -23.905 1.00 85.56 85 VAL A C 1
ATOM 680 O O . VAL A 1 85 ? 15.538 -13.180 -24.857 1.00 85.56 85 VAL A O 1
ATOM 683 N N . HIS A 1 86 ? 13.859 -14.105 -23.683 1.00 86.44 86 HIS A N 1
ATOM 684 C CA . HIS A 1 86 ? 13.683 -15.282 -24.528 1.00 86.44 86 HIS A CA 1
ATOM 685 C C . HIS A 1 86 ? 12.567 -15.127 -25.563 1.00 86.44 86 HIS A C 1
ATOM 687 O O . HIS A 1 86 ? 12.411 -16.018 -26.397 1.00 86.44 86 HIS A O 1
ATOM 693 N N . ASP A 1 87 ? 11.821 -14.021 -25.549 1.00 90.25 87 ASP A N 1
ATOM 694 C CA . ASP A 1 87 ? 10.742 -13.775 -26.501 1.00 90.25 87 ASP A CA 1
ATOM 695 C C . ASP A 1 87 ? 11.316 -13.499 -27.910 1.00 90.25 87 ASP A C 1
ATOM 697 O O . ASP A 1 87 ? 11.998 -12.489 -28.115 1.00 90.25 87 ASP A O 1
ATOM 701 N N . PRO A 1 88 ? 11.069 -14.375 -28.905 1.00 90.00 88 PRO A N 1
ATOM 702 C CA . PRO A 1 88 ? 11.586 -14.197 -30.260 1.00 90.00 88 PRO A CA 1
ATOM 703 C C . PRO A 1 88 ? 10.851 -13.102 -31.046 1.00 90.00 88 PRO A C 1
ATOM 705 O O . PRO A 1 88 ? 11.289 -12.747 -32.138 1.00 90.00 88 PRO A O 1
ATOM 708 N N . THR A 1 89 ? 9.725 -12.595 -30.536 1.00 92.38 89 THR A N 1
ATOM 709 C CA . THR A 1 89 ? 8.932 -11.544 -31.186 1.00 92.38 89 THR A CA 1
ATOM 710 C C . THR A 1 89 ? 9.447 -10.140 -30.874 1.00 92.38 89 THR A C 1
ATOM 712 O O . THR A 1 89 ? 9.075 -9.186 -31.560 1.00 92.38 89 THR A O 1
ATOM 715 N N . LEU A 1 90 ? 10.329 -10.005 -29.879 1.00 88.00 90 LEU A N 1
ATOM 716 C CA . LEU A 1 90 ? 10.939 -8.736 -29.504 1.00 88.00 90 LEU A CA 1
ATOM 717 C C . LEU A 1 90 ? 12.209 -8.458 -30.308 1.00 88.00 90 LEU A C 1
ATOM 719 O O . LEU A 1 90 ? 13.078 -9.314 -30.484 1.00 88.00 90 LEU A O 1
ATOM 723 N N . THR A 1 91 ? 12.341 -7.213 -30.759 1.00 88.25 91 THR A N 1
ATOM 724 C CA . THR A 1 91 ? 13.545 -6.735 -31.440 1.00 88.25 91 THR A CA 1
ATOM 725 C C . THR A 1 91 ? 14.720 -6.674 -30.466 1.00 88.25 91 THR A C 1
ATOM 727 O O . THR A 1 91 ? 14.596 -6.138 -29.366 1.00 88.25 91 THR A O 1
ATOM 730 N N . ARG A 1 92 ? 15.885 -7.171 -30.895 1.00 84.06 92 ARG A N 1
ATOM 731 C CA . ARG A 1 92 ? 17.142 -7.071 -30.142 1.00 84.06 92 ARG A CA 1
ATOM 732 C C . ARG A 1 92 ? 17.946 -5.858 -30.598 1.00 84.06 92 ARG A C 1
ATOM 734 O O . ARG A 1 92 ? 18.098 -5.635 -31.797 1.00 84.06 92 ARG A O 1
ATOM 741 N N . ILE A 1 93 ? 18.447 -5.095 -29.634 1.00 82.06 93 ILE A N 1
ATOM 742 C CA . ILE A 1 93 ? 19.287 -3.912 -29.836 1.00 82.06 93 ILE A CA 1
ATOM 743 C C . ILE A 1 93 ? 20.688 -4.280 -29.347 1.00 82.06 93 ILE A C 1
ATOM 745 O O . ILE A 1 93 ? 20.872 -4.522 -28.158 1.00 82.06 93 ILE A O 1
ATOM 749 N N . TYR A 1 94 ? 21.651 -4.364 -30.265 1.00 78.56 94 TYR A N 1
ATOM 750 C CA . TYR A 1 94 ? 23.030 -4.783 -29.966 1.00 78.56 94 TYR A CA 1
ATOM 751 C C . TYR A 1 94 ? 23.985 -3.601 -29.740 1.00 78.56 94 TYR A C 1
ATOM 753 O O . TYR A 1 94 ? 25.111 -3.788 -29.292 1.00 78.56 94 TYR A O 1
ATOM 761 N N . ASP A 1 95 ? 23.546 -2.383 -30.056 1.00 81.44 95 ASP A N 1
ATOM 762 C CA . ASP A 1 95 ? 24.261 -1.117 -29.860 1.00 81.44 95 ASP A CA 1
ATOM 763 C C . ASP A 1 95 ? 23.896 -0.426 -28.533 1.00 81.44 95 ASP A C 1
ATOM 765 O O . ASP A 1 95 ? 24.218 0.742 -28.318 1.00 81.44 95 ASP A O 1
ATOM 769 N N . TYR A 1 96 ? 23.245 -1.153 -27.622 1.00 81.44 96 TYR A N 1
ATOM 770 C CA . TYR A 1 96 ? 22.937 -0.699 -26.271 1.00 81.44 96 TYR A CA 1
ATOM 771 C C . TYR A 1 96 ? 23.870 -1.355 -25.253 1.00 81.44 96 TYR A C 1
ATOM 773 O O . TYR A 1 96 ? 23.976 -2.577 -25.216 1.00 81.44 96 TYR A O 1
ATOM 781 N N . GLU A 1 97 ? 24.493 -0.562 -24.379 1.00 83.31 97 GLU A N 1
ATOM 782 C CA . GLU A 1 97 ? 25.315 -1.057 -23.270 1.00 83.31 97 GLU A CA 1
ATOM 783 C C . GLU A 1 97 ? 24.553 -0.969 -21.945 1.00 83.31 97 GLU A C 1
ATOM 785 O O . GLU A 1 97 ? 24.211 0.118 -21.468 1.00 83.31 97 GLU A O 1
ATOM 790 N N . CYS A 1 98 ? 24.311 -2.122 -21.315 1.00 82.25 98 CYS A N 1
ATOM 791 C CA . C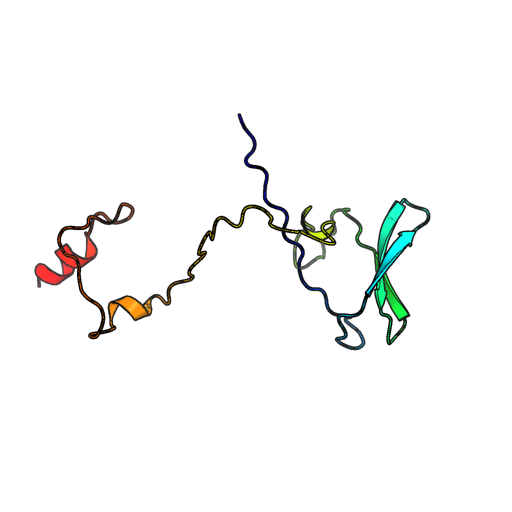YS A 1 98 ? 23.673 -2.169 -20.004 1.00 82.25 98 CYS A CA 1
ATOM 792 C C . CYS A 1 98 ? 24.536 -1.467 -18.944 1.00 82.25 98 CYS A C 1
ATOM 794 O O . CYS A 1 98 ? 25.659 -1.882 -18.676 1.00 82.25 98 CYS A O 1
ATOM 796 N N . HIS A 1 99 ? 23.994 -0.465 -18.250 1.00 84.75 99 HIS A N 1
ATOM 797 C CA . HIS A 1 99 ? 24.732 0.291 -17.226 1.00 84.75 99 HIS A CA 1
ATOM 798 C C . HIS A 1 99 ? 25.097 -0.513 -15.962 1.00 84.75 99 HIS A C 1
ATOM 800 O O . HIS A 1 99 ? 25.825 -0.003 -15.114 1.00 84.75 99 HIS A O 1
ATOM 806 N N . ILE A 1 100 ? 24.575 -1.737 -15.813 1.00 83.25 100 ILE A N 1
ATOM 807 C CA . ILE A 1 100 ? 24.848 -2.621 -14.670 1.00 83.25 100 ILE A CA 1
ATOM 808 C C . ILE A 1 100 ? 25.918 -3.656 -15.030 1.00 83.25 100 ILE A C 1
ATOM 810 O O . ILE A 1 100 ? 26.916 -3.761 -14.325 1.00 83.25 100 ILE A O 1
ATOM 814 N N . CYS A 1 101 ? 25.715 -4.420 -16.109 1.00 80.75 101 CYS A N 1
ATOM 815 C CA . CYS A 1 101 ? 26.599 -5.530 -16.486 1.00 80.75 101 CYS A CA 1
ATOM 816 C C . CYS A 1 101 ? 27.489 -5.247 -17.703 1.00 80.75 101 CYS A C 1
ATOM 818 O O . CYS A 1 101 ? 28.278 -6.109 -18.071 1.00 80.75 101 CYS A O 1
ATOM 820 N N . LEU A 1 102 ? 27.352 -4.086 -18.357 1.00 78.06 102 LEU A N 1
ATOM 821 C CA . LEU A 1 102 ? 28.146 -3.681 -19.528 1.00 78.06 102 LEU A CA 1
ATOM 822 C C . LEU A 1 102 ? 28.224 -4.769 -20.624 1.00 78.06 102 LEU A C 1
ATOM 824 O O . LEU A 1 102 ? 29.236 -4.910 -21.306 1.00 78.06 102 LEU A O 1
ATOM 828 N N . ASN A 1 103 ? 27.148 -5.552 -20.774 1.00 70.06 103 ASN A N 1
ATOM 829 C CA . ASN A 1 103 ? 26.991 -6.658 -21.729 1.00 70.06 103 ASN A CA 1
ATOM 830 C C . ASN A 1 103 ? 27.973 -7.840 -21.562 1.00 70.06 103 ASN A C 1
ATOM 832 O O . ASN A 1 103 ? 28.256 -8.563 -22.521 1.00 70.06 103 ASN A O 1
ATOM 836 N N . GLU A 1 104 ? 28.472 -8.093 -20.349 1.00 61.72 104 GLU A N 1
ATOM 837 C CA . GLU A 1 104 ? 29.422 -9.187 -20.084 1.00 61.72 104 GLU A CA 1
ATOM 838 C C . GLU A 1 104 ? 28.834 -10.589 -20.372 1.00 61.72 104 GLU A C 1
ATOM 840 O O . GLU A 1 104 ? 29.521 -11.453 -20.918 1.00 61.72 104 GLU A O 1
ATOM 845 N N . GLU A 1 105 ? 27.539 -10.807 -20.113 1.00 57.22 105 GLU A N 1
ATOM 846 C CA . GLU A 1 105 ? 26.859 -12.088 -20.385 1.00 57.22 105 GLU A CA 1
ATOM 847 C C . GLU A 1 105 ? 26.742 -12.423 -21.879 1.00 57.22 105 GLU A C 1
ATOM 849 O O . GLU A 1 105 ? 26.909 -13.578 -22.276 1.00 57.22 105 GLU A O 1
ATOM 854 N N . GLU A 1 106 ? 26.475 -11.429 -22.728 1.00 60.44 106 GLU A N 1
ATOM 855 C CA . GLU A 1 106 ? 26.387 -11.632 -24.179 1.00 60.44 106 GLU A CA 1
ATOM 856 C C . GLU A 1 106 ? 27.777 -11.914 -24.772 1.00 60.44 106 GLU A C 1
ATOM 858 O O . GLU A 1 106 ? 27.935 -12.724 -25.689 1.00 60.44 106 GLU A O 1
ATOM 863 N N . ARG A 1 107 ? 28.815 -11.323 -24.169 1.00 55.00 107 ARG A N 1
ATOM 864 C CA . ARG A 1 107 ? 30.219 -11.565 -24.506 1.00 55.00 107 ARG A CA 1
ATOM 865 C C . ARG A 1 107 ? 30.675 -12.979 -24.129 1.00 55.00 107 ARG A C 1
ATOM 867 O O . ARG A 1 107 ? 31.369 -13.608 -24.923 1.00 55.00 107 ARG A O 1
ATOM 874 N N . LEU A 1 108 ? 30.250 -13.498 -22.974 1.00 49.84 108 LEU A N 1
ATOM 875 C CA . LEU A 1 108 ? 30.538 -14.870 -22.530 1.00 49.84 108 LEU A CA 1
ATOM 876 C C . LEU A 1 108 ? 29.802 -15.931 -23.366 1.00 49.84 108 LEU A C 1
ATOM 878 O O . LEU A 1 108 ? 30.368 -16.990 -23.629 1.00 49.84 108 LEU A O 1
ATOM 882 N N . ARG A 1 109 ? 28.580 -15.648 -23.843 1.00 55.47 109 ARG A N 1
ATOM 883 C CA . ARG A 1 109 ? 27.835 -16.549 -24.748 1.00 55.47 109 ARG A CA 1
ATOM 884 C C . ARG A 1 109 ? 28.442 -16.663 -26.149 1.00 55.47 109 ARG A C 1
ATOM 886 O O . ARG A 1 109 ? 28.292 -17.707 -26.769 1.00 55.47 109 ARG A O 1
ATOM 893 N N . ASN A 1 110 ? 29.131 -15.627 -26.630 1.00 47.38 110 ASN A N 1
ATOM 894 C CA . ASN A 1 110 ? 29.785 -15.606 -27.946 1.00 47.38 110 ASN A CA 1
ATOM 895 C C . ASN A 1 110 ? 31.237 -16.139 -27.934 1.00 47.38 110 ASN A C 1
ATOM 897 O O . ASN A 1 110 ? 31.902 -16.125 -28.968 1.00 47.38 110 ASN A O 1
ATOM 901 N N . MET A 1 111 ? 31.746 -16.575 -26.775 1.00 45.91 111 MET A N 1
ATOM 902 C CA . MET A 1 111 ? 33.080 -17.176 -26.609 1.00 45.91 111 MET A CA 1
ATOM 903 C C . MET A 1 111 ? 33.058 -18.717 -26.526 1.00 45.91 111 MET A C 1
ATOM 905 O O . MET A 1 111 ? 34.097 -19.317 -26.247 1.00 45.91 111 MET A O 1
ATOM 909 N N . GLY A 1 112 ? 31.898 -19.344 -26.758 1.00 37.44 112 GLY A N 1
ATOM 910 C CA . GLY A 1 112 ? 31.709 -20.798 -26.830 1.00 37.44 112 GLY A CA 1
ATOM 911 C C . GLY A 1 112 ? 31.401 -21.274 -28.240 1.00 37.44 112 GLY A C 1
ATOM 912 O O . GLY A 1 112 ? 30.573 -20.613 -28.904 1.00 37.44 112 GLY A O 1
#

pLDDT: mean 79.7, std 16.05, range [36.34, 97.19]

Organism: NCBI:txid141414

Foldseek 3Di:
DPDPPPQQDADQDADPPPRDRDWDWDADPVRFIWTAHPPPRDIDTDDQDADPPDPDHRDPSPVDNDDDDPPDPPPPPVPDDPCVVVDPVDDDDPPDQDPPCRCVVVVVVVVD

Radius of gyration: 22.85 Å; chains: 1; bounding box: 53×38×54 Å